Protein AF-A0A354B7T4-F1 (afdb_monomer)

Mean predicted aligned error: 13.42 Å

Radius of gyration: 23.08 Å; Cα contacts (8 Å, |Δi|>4): 65; chains: 1; bounding box: 37×55×74 Å

Secondary structure (DSSP, 8-state):
------HHHHHHHHTT--HHHHHHHHHHHHHHHHHHHHHHHHHHH-TTS-TTHHHHHHHHHHHHHHTT-TTHHHH--S---PPPS----PPP---------------

Sequence (107 aa):
DMAVTNPFTHHPHSAGESYFQHMRVAIGFARQTIGAGLCALVHAIFPMFHQTTASERIQCLAACIERGDRDAITIVKAARLAPTDDTAAAPAAGELDQRDSTVLTAS

pLDDT: mean 74.04, std 20.97, range [34.56, 97.44]

Solvent-accessible surface area (backbone atoms only — not comparable to full-atom values): 6764 Å² total; per-residue (Å²): 133,84,77,83,75,55,63,71,56,51,54,26,46,76,72,77,34,53,49,68,58,43,49,49,38,53,52,23,48,50,55,48,53,52,51,21,53,50,33,44,52,49,19,74,78,40,71,88,42,52,81,55,55,23,59,54,43,50,52,54,50,50,53,26,58,76,72,65,40,56,71,54,45,59,66,67,60,91,60,79,74,70,79,68,95,73,77,78,73,79,80,77,95,73,80,91,75,92,78,84,93,83,86,91,88,86,132

Structure (mmCIF, N/CA/C/O backbone):
data_AF-A0A354B7T4-F1
#
_entry.id   AF-A0A354B7T4-F1
#
loop_
_atom_site.group_PDB
_atom_site.id
_atom_site.type_symbol
_atom_site.label_atom_id
_atom_site.label_alt_id
_atom_site.label_comp_id
_atom_site.label_asym_id
_atom_site.label_entity_id
_atom_site.label_seq_id
_atom_site.pdbx_PDB_ins_code
_atom_site.Cartn_x
_atom_site.Cartn_y
_atom_site.Cartn_z
_atom_site.occupancy
_atom_site.B_iso_or_equiv
_atom_site.auth_seq_id
_atom_site.auth_comp_id
_atom_site.auth_asym_id
_atom_site.auth_atom_id
_atom_site.pdbx_PDB_model_num
ATOM 1 N N . ASP A 1 1 ? 18.164 13.517 -32.269 1.00 44.31 1 ASP A N 1
ATOM 2 C CA . ASP A 1 1 ? 17.086 12.583 -31.900 1.00 44.31 1 ASP A CA 1
ATOM 3 C C . ASP A 1 1 ? 16.843 12.561 -30.402 1.00 44.31 1 ASP A C 1
ATOM 5 O O . ASP A 1 1 ? 17.663 12.035 -29.662 1.00 44.31 1 ASP A O 1
ATOM 9 N N . MET A 1 2 ? 15.737 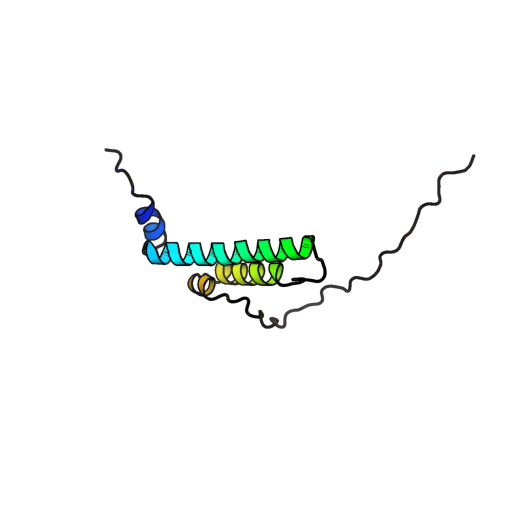13.151 -29.937 1.00 54.84 2 MET A N 1
ATOM 10 C CA . MET A 1 2 ? 15.204 12.836 -28.608 1.00 54.84 2 MET A CA 1
ATOM 11 C C . MET A 1 2 ? 14.481 11.497 -28.737 1.00 54.84 2 MET A C 1
ATOM 13 O O . MET A 1 2 ? 13.370 11.438 -29.260 1.00 54.84 2 MET A O 1
ATOM 17 N N . ALA A 1 3 ? 15.131 10.413 -28.320 1.00 68.44 3 ALA A N 1
ATOM 18 C CA . ALA A 1 3 ? 14.471 9.122 -28.220 1.00 68.44 3 ALA A CA 1
ATOM 19 C C . ALA A 1 3 ? 13.277 9.259 -27.261 1.00 68.44 3 ALA A C 1
ATOM 21 O O . ALA A 1 3 ? 13.446 9.598 -26.090 1.00 68.44 3 ALA A O 1
ATOM 22 N N . VAL A 1 4 ? 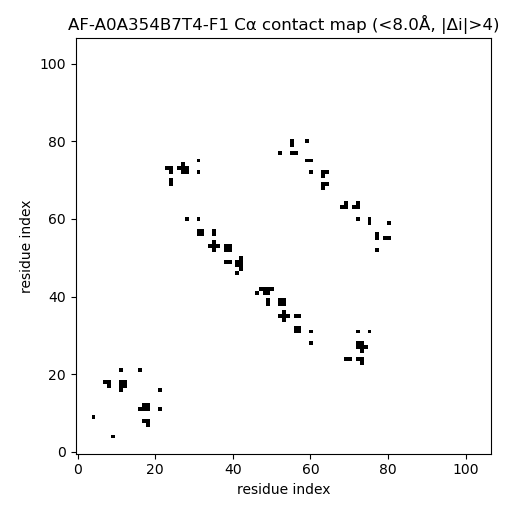12.062 9.042 -27.767 1.00 72.12 4 VAL A N 1
ATOM 23 C CA . VAL A 1 4 ? 10.850 9.030 -26.943 1.00 72.12 4 VAL A CA 1
ATOM 24 C C . VAL A 1 4 ? 10.890 7.770 -26.086 1.00 72.12 4 VAL A C 1
ATOM 26 O O . VAL A 1 4 ? 10.595 6.667 -26.543 1.00 72.12 4 VAL A O 1
ATOM 29 N N . THR A 1 5 ? 11.297 7.933 -24.835 1.00 80.25 5 THR A N 1
ATOM 30 C CA . THR A 1 5 ? 11.327 6.855 -23.853 1.00 80.25 5 THR A CA 1
ATOM 31 C C . THR A 1 5 ? 9.899 6.485 -23.460 1.00 80.25 5 THR A C 1
ATOM 33 O O . THR A 1 5 ? 9.193 7.293 -22.862 1.00 80.25 5 THR A O 1
ATOM 36 N N . ASN A 1 6 ? 9.459 5.264 -23.781 1.00 82.81 6 ASN A N 1
ATOM 37 C CA . ASN A 1 6 ? 8.141 4.769 -23.384 1.00 82.81 6 ASN A CA 1
ATOM 38 C C . ASN A 1 6 ? 8.068 4.643 -21.845 1.00 82.81 6 ASN A C 1
ATOM 40 O O . ASN A 1 6 ? 8.733 3.768 -21.281 1.00 82.81 6 ASN A O 1
ATOM 44 N N . PRO A 1 7 ? 7.256 5.459 -21.148 1.00 82.44 7 PRO A N 1
ATOM 45 C CA . PRO A 1 7 ? 7.206 5.460 -19.688 1.00 82.44 7 PRO A CA 1
ATOM 46 C C . PRO A 1 7 ? 6.668 4.142 -19.114 1.00 82.44 7 PRO A C 1
ATOM 48 O O . PRO A 1 7 ? 7.097 3.729 -18.038 1.00 82.44 7 PRO A O 1
ATOM 51 N N . PHE A 1 8 ? 5.795 3.441 -19.847 1.00 82.12 8 PHE A N 1
ATOM 52 C CA . PHE A 1 8 ? 5.192 2.177 -19.415 1.00 82.12 8 PHE A CA 1
ATOM 53 C C . PHE A 1 8 ? 6.184 1.019 -19.376 1.00 82.12 8 PHE A C 1
ATOM 55 O O . PHE A 1 8 ? 5.948 0.044 -18.679 1.00 82.12 8 PHE A O 1
ATOM 62 N N . THR A 1 9 ? 7.291 1.100 -20.107 1.00 81.69 9 THR A N 1
ATOM 63 C CA . THR A 1 9 ? 8.328 0.062 -20.087 1.00 81.69 9 THR A CA 1
ATOM 64 C C . THR A 1 9 ? 9.589 0.549 -19.397 1.00 81.69 9 THR A C 1
ATOM 66 O O . THR A 1 9 ? 10.219 -0.215 -18.680 1.00 81.69 9 THR A O 1
ATOM 69 N N . HIS A 1 10 ? 9.939 1.825 -19.551 1.00 83.12 10 HIS A N 1
ATOM 70 C CA . HIS A 1 10 ? 11.146 2.385 -18.958 1.00 83.12 10 HIS A CA 1
ATOM 71 C C . HIS A 1 10 ? 11.081 2.440 -17.430 1.00 83.12 10 HIS A C 1
ATOM 73 O O . HIS A 1 10 ? 12.031 2.032 -16.768 1.00 83.12 10 HIS A O 1
ATOM 79 N N . HIS A 1 11 ? 9.960 2.897 -16.860 1.00 83.06 11 HIS A N 1
ATOM 80 C CA . HIS A 1 11 ? 9.800 2.960 -15.408 1.00 83.06 11 HIS A CA 1
ATOM 81 C C . HIS A 1 11 ? 9.884 1.578 -14.731 1.00 83.06 11 HIS A C 1
ATOM 83 O O . HIS A 1 11 ? 10.764 1.409 -13.885 1.00 83.06 11 HIS A O 1
ATOM 89 N N . PRO A 1 12 ? 9.078 0.562 -15.107 1.00 83.75 12 PRO A N 1
ATOM 90 C CA . PRO A 1 12 ? 9.174 -0.749 -14.465 1.00 83.75 12 PRO A CA 1
ATOM 91 C C . PRO A 1 12 ? 10.532 -1.417 -14.711 1.00 83.75 12 PRO A C 1
ATOM 93 O O . PRO A 1 12 ? 11.100 -1.994 -13.788 1.00 83.75 12 PRO A O 1
ATOM 96 N N . HIS A 1 13 ? 11.122 -1.257 -15.901 1.00 84.56 13 HIS A N 1
ATOM 97 C CA . HIS A 1 13 ? 12.436 -1.829 -16.197 1.00 84.56 13 HIS A CA 1
ATOM 98 C C . HIS A 1 13 ? 13.559 -1.188 -15.367 1.00 84.56 13 HIS A C 1
ATOM 100 O O . HIS A 1 13 ? 14.468 -1.888 -14.931 1.00 84.56 13 HIS A O 1
ATOM 106 N N . SER A 1 14 ? 13.475 0.116 -15.067 1.00 85.25 14 SER A N 1
ATOM 107 C CA . SER A 1 14 ? 14.413 0.784 -14.147 1.00 85.25 14 SER A CA 1
ATOM 108 C C . SER A 1 14 ? 14.336 0.249 -12.710 1.00 85.25 14 SER A C 1
ATOM 110 O O . SER A 1 14 ? 15.315 0.327 -11.974 1.00 85.25 14 SER A O 1
ATOM 112 N N . ALA A 1 15 ? 13.200 -0.347 -12.333 1.00 81.06 15 ALA A N 1
ATOM 113 C CA . ALA A 1 15 ? 12.994 -1.029 -11.058 1.00 81.06 15 ALA A CA 1
ATOM 114 C C . ALA A 1 15 ? 13.274 -2.547 -11.124 1.00 81.06 15 ALA A C 1
ATOM 116 O O . ALA A 1 15 ? 13.045 -3.251 -10.139 1.00 81.06 15 ALA A O 1
ATOM 117 N N . GLY A 1 16 ? 13.755 -3.057 -12.267 1.00 85.56 16 GLY A N 1
ATOM 118 C CA . GLY A 1 16 ? 14.020 -4.481 -12.490 1.00 85.56 16 GLY A CA 1
ATOM 119 C C . GLY A 1 16 ? 12.766 -5.338 -12.701 1.00 85.56 16 GLY A C 1
ATOM 120 O O . GLY A 1 16 ? 12.820 -6.549 -12.510 1.00 85.56 16 GLY A O 1
ATOM 121 N N . GLU A 1 17 ? 11.633 -4.735 -13.070 1.00 85.56 17 GLU A N 1
ATOM 122 C CA . GLU A 1 17 ? 10.329 -5.400 -13.147 1.00 85.56 17 GLU A CA 1
ATOM 123 C C . GLU A 1 17 ? 9.760 -5.419 -14.569 1.00 85.56 17 GLU A C 1
ATOM 125 O O . GLU A 1 17 ? 9.966 -4.510 -15.378 1.00 85.56 17 GLU A O 1
ATOM 130 N N . SER A 1 18 ? 8.957 -6.445 -14.865 1.00 89.69 18 SER A N 1
ATOM 131 C CA . SER A 1 18 ? 8.062 -6.392 -16.024 1.00 89.69 18 SER A CA 1
ATOM 132 C C . SER A 1 18 ? 6.902 -5.427 -15.757 1.00 89.69 18 SER A C 1
ATOM 134 O O . SER A 1 18 ? 6.484 -5.239 -14.613 1.00 89.69 18 SER A O 1
ATOM 136 N N . TYR A 1 19 ? 6.323 -4.853 -16.815 1.00 89.12 19 TYR A N 1
ATOM 137 C CA . TYR A 1 19 ? 5.171 -3.950 -16.696 1.00 89.12 19 TYR A CA 1
ATOM 138 C C . TYR A 1 19 ? 4.035 -4.543 -15.846 1.00 89.12 19 TYR A C 1
ATOM 140 O O . TYR A 1 19 ? 3.519 -3.886 -14.945 1.00 89.12 19 TYR A O 1
ATOM 148 N N . PHE A 1 20 ? 3.686 -5.811 -16.082 1.00 89.62 20 PHE A N 1
ATOM 149 C CA . PHE A 1 20 ? 2.615 -6.485 -15.347 1.00 89.62 20 PHE A CA 1
ATOM 150 C C . PHE A 1 20 ? 2.964 -6.746 -13.878 1.00 89.62 20 PHE A C 1
ATOM 152 O O . PHE A 1 20 ? 2.082 -6.658 -13.024 1.00 89.62 20 PHE A O 1
ATOM 159 N N . GLN A 1 21 ? 4.232 -7.030 -13.566 1.00 86.88 21 GLN A N 1
ATOM 160 C CA . GLN A 1 21 ? 4.687 -7.188 -12.185 1.00 86.88 21 GLN A CA 1
ATOM 161 C C . GLN A 1 21 ? 4.545 -5.872 -11.417 1.00 86.88 21 GLN A C 1
ATOM 163 O O . GLN A 1 21 ? 3.910 -5.851 -10.362 1.00 86.88 21 GLN A O 1
ATOM 168 N N . HIS A 1 22 ? 5.041 -4.780 -11.995 1.00 89.94 22 HIS A N 1
ATOM 169 C CA . HIS A 1 22 ? 4.953 -3.447 -11.408 1.00 89.94 22 HIS A CA 1
ATOM 170 C C . HIS A 1 22 ? 3.498 -2.995 -11.229 1.00 89.94 22 HIS A C 1
ATOM 172 O O . HIS A 1 22 ? 3.087 -2.557 -10.154 1.00 89.94 22 HIS A O 1
ATOM 178 N N . MET A 1 23 ? 2.676 -3.182 -12.267 1.00 90.75 23 MET A N 1
ATOM 179 C CA . MET A 1 23 ? 1.250 -2.860 -12.237 1.00 90.75 23 MET A CA 1
ATOM 180 C C . MET A 1 23 ? 0.516 -3.629 -11.130 1.00 90.75 23 MET A C 1
ATOM 182 O O . MET A 1 23 ? -0.304 -3.052 -10.420 1.00 90.75 23 MET A O 1
ATOM 186 N N . ARG A 1 24 ? 0.814 -4.920 -10.944 1.00 90.69 24 ARG A N 1
ATOM 187 C CA . ARG A 1 24 ? 0.197 -5.747 -9.897 1.00 90.69 24 ARG A CA 1
ATOM 188 C C . ARG A 1 24 ? 0.527 -5.230 -8.494 1.00 90.69 24 ARG A C 1
ATOM 190 O O . ARG A 1 24 ? -0.379 -5.136 -7.666 1.00 90.69 24 ARG A O 1
ATOM 197 N N . VAL A 1 25 ? 1.785 -4.865 -8.241 1.00 89.31 25 VAL A N 1
ATOM 198 C CA . VAL A 1 25 ? 2.212 -4.274 -6.960 1.00 89.31 25 VAL A CA 1
ATOM 199 C C . VAL A 1 25 ? 1.510 -2.934 -6.728 1.00 89.31 25 VAL A C 1
ATOM 201 O O . VAL A 1 25 ? 0.924 -2.728 -5.665 1.00 89.31 25 VAL A O 1
ATOM 204 N N . ALA A 1 26 ? 1.477 -2.060 -7.739 1.00 90.56 26 ALA A N 1
ATOM 205 C CA . ALA A 1 26 ? 0.811 -0.760 -7.656 1.00 90.56 26 ALA A CA 1
ATOM 206 C C . ALA A 1 26 ? -0.699 -0.886 -7.374 1.00 90.56 26 ALA A C 1
ATOM 208 O O . ALA A 1 26 ? -1.237 -0.185 -6.515 1.00 90.56 26 ALA A O 1
ATOM 209 N N . ILE A 1 27 ? -1.387 -1.821 -8.039 1.00 92.12 27 ILE A N 1
ATOM 210 C CA . ILE A 1 27 ? -2.807 -2.113 -7.786 1.00 92.12 27 ILE A CA 1
ATOM 211 C C . ILE A 1 27 ? -3.012 -2.656 -6.363 1.00 92.12 27 ILE A C 1
ATOM 213 O O . ILE A 1 27 ? -3.967 -2.260 -5.693 1.00 92.12 27 ILE A O 1
ATOM 217 N N . GLY A 1 28 ? -2.135 -3.546 -5.884 1.00 90.19 28 GLY A N 1
ATOM 218 C CA . GLY A 1 28 ? -2.175 -4.060 -4.510 1.00 90.19 28 GLY A CA 1
ATOM 219 C C . GLY A 1 28 ? -2.060 -2.941 -3.473 1.00 90.19 28 GLY A C 1
ATOM 220 O O . GLY A 1 28 ? -2.908 -2.829 -2.585 1.00 90.19 28 GLY A O 1
ATOM 221 N N . PHE A 1 29 ? -1.083 -2.050 -3.659 1.00 91.88 29 PHE A N 1
ATOM 222 C CA . PHE A 1 29 ? -0.883 -0.870 -2.819 1.00 91.88 29 PHE A CA 1
ATOM 223 C C . PHE A 1 29 ? -2.134 0.020 -2.791 1.00 91.88 29 PHE A C 1
ATOM 225 O O . PHE A 1 29 ? -2.645 0.341 -1.716 1.00 91.88 29 PHE A O 1
ATOM 232 N N . ALA A 1 30 ? -2.681 0.357 -3.965 1.00 93.69 30 ALA A N 1
ATOM 233 C CA . ALA A 1 30 ? -3.871 1.198 -4.083 1.00 93.69 30 ALA A CA 1
ATOM 234 C C . ALA A 1 30 ? -5.094 0.587 -3.378 1.00 93.69 30 ALA A C 1
ATOM 236 O O . ALA A 1 30 ? -5.828 1.277 -2.674 1.00 93.69 30 ALA A O 1
ATOM 237 N N . ARG A 1 31 ? -5.315 -0.727 -3.508 1.00 91.69 31 ARG A N 1
ATOM 238 C CA . ARG A 1 31 ? -6.422 -1.421 -2.826 1.00 91.69 31 ARG A CA 1
ATOM 239 C C . ARG A 1 31 ? -6.295 -1.365 -1.304 1.00 91.69 31 ARG A C 1
ATOM 241 O O . ARG A 1 31 ? -7.305 -1.256 -0.599 1.00 91.69 31 ARG A O 1
ATOM 248 N N . GLN A 1 32 ? -5.074 -1.465 -0.786 1.00 90.12 32 GLN A N 1
ATOM 249 C CA 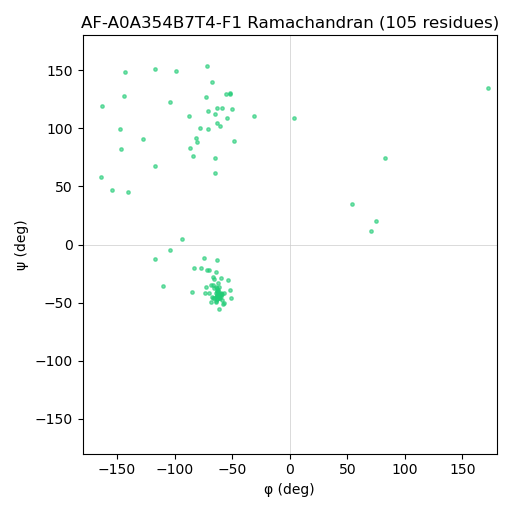. GLN A 1 32 ? -4.834 -1.414 0.649 1.00 90.12 32 GLN A CA 1
ATOM 250 C C . GLN A 1 32 ? -5.122 -0.016 1.204 1.00 90.12 32 GLN A C 1
ATOM 252 O O . GLN A 1 32 ? -5.915 0.108 2.141 1.00 90.12 32 GLN A O 1
ATOM 257 N N . THR A 1 33 ? -4.576 1.027 0.575 1.00 92.88 33 THR A N 1
ATOM 258 C CA . THR A 1 33 ? -4.761 2.422 1.002 1.00 92.88 33 THR A CA 1
ATOM 259 C C . THR A 1 33 ? -6.203 2.893 0.849 1.00 92.88 33 THR A C 1
ATOM 261 O O . THR A 1 33 ? -6.761 3.426 1.806 1.00 92.88 33 THR A O 1
ATOM 264 N N . ILE A 1 34 ? -6.853 2.616 -0.288 1.00 94.94 34 ILE A N 1
ATOM 265 C CA . ILE A 1 34 ? -8.260 2.983 -0.515 1.00 94.94 34 ILE A CA 1
ATOM 266 C C . ILE A 1 34 ? -9.146 2.361 0.557 1.00 9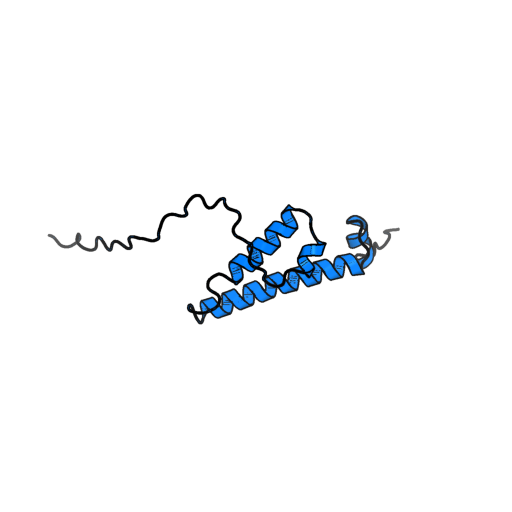4.94 34 ILE A C 1
ATOM 268 O O . ILE A 1 34 ? -9.909 3.069 1.207 1.00 94.94 34 ILE A O 1
ATOM 272 N N . GLY A 1 35 ? -9.034 1.053 0.800 1.00 91.50 35 GLY A N 1
ATOM 273 C CA . GLY A 1 35 ? -9.885 0.446 1.819 1.00 91.50 35 GLY A CA 1
ATOM 274 C C . GLY A 1 35 ? -9.568 0.950 3.238 1.00 91.50 35 GLY A C 1
ATOM 275 O O . GLY A 1 35 ? -10.453 0.946 4.081 1.00 91.50 35 GLY A O 1
ATOM 276 N N . ALA A 1 36 ? -8.327 1.370 3.532 1.00 92.12 36 ALA A N 1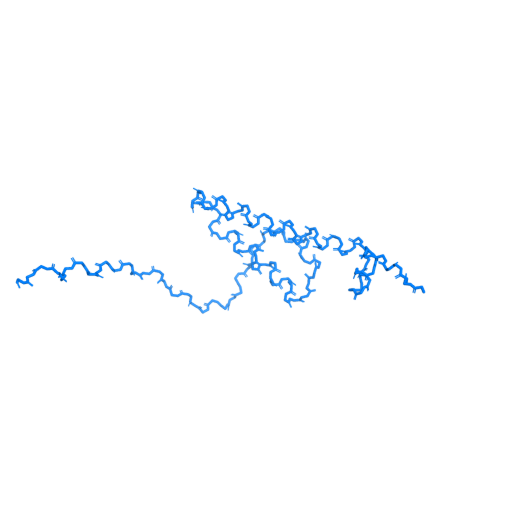
ATOM 277 C CA . ALA A 1 36 ? -7.973 1.908 4.846 1.00 92.12 36 ALA A CA 1
ATOM 278 C C . ALA A 1 36 ? -8.626 3.282 5.031 1.00 92.12 36 ALA A C 1
ATOM 280 O O . ALA A 1 36 ? -9.236 3.532 6.067 1.00 92.12 36 ALA A O 1
ATOM 281 N N . GLY A 1 37 ? -8.599 4.111 3.982 1.00 94.94 37 GLY A N 1
ATOM 282 C CA . GLY A 1 37 ? -9.341 5.366 3.919 1.00 94.94 37 GLY A CA 1
ATOM 283 C C . GLY A 1 37 ? -10.853 5.168 4.054 1.00 94.94 37 GLY A C 1
ATOM 284 O O . GLY A 1 37 ? -11.488 5.890 4.813 1.00 94.94 37 GLY A O 1
ATOM 285 N N . LEU A 1 38 ? -11.432 4.154 3.399 1.00 95.25 38 LEU A N 1
ATOM 286 C CA . LEU A 1 38 ? -12.858 3.828 3.546 1.00 95.25 38 LEU A CA 1
ATOM 287 C C . LEU A 1 38 ? -13.209 3.399 4.977 1.00 95.25 38 LEU A C 1
ATOM 289 O O . LEU A 1 38 ? -14.200 3.875 5.523 1.00 95.25 38 LEU A O 1
ATOM 293 N N . CYS A 1 39 ? -12.398 2.544 5.608 1.00 91.56 39 CYS A N 1
ATOM 294 C CA . CYS A 1 39 ? -12.586 2.168 7.012 1.00 91.56 39 CYS A CA 1
ATOM 295 C C . CYS A 1 39 ? -12.508 3.389 7.940 1.00 91.56 39 CYS A C 1
ATOM 297 O O . CYS A 1 39 ? -13.364 3.542 8.809 1.00 91.56 39 CYS A O 1
ATOM 299 N N . ALA A 1 40 ? -11.527 4.272 7.731 1.00 94.06 40 ALA A N 1
ATOM 300 C CA . ALA A 1 40 ? -11.384 5.507 8.499 1.00 94.06 40 ALA A CA 1
ATOM 301 C C . ALA A 1 40 ? -12.578 6.454 8.295 1.00 94.06 40 ALA A C 1
ATOM 303 O O . ALA A 1 40 ? -13.072 7.032 9.258 1.00 94.06 40 ALA A O 1
ATOM 304 N N . LEU A 1 41 ? -13.091 6.567 7.066 1.00 96.75 41 LEU A N 1
ATOM 305 C CA . LEU A 1 41 ? -14.274 7.370 6.756 1.00 96.75 41 LEU A CA 1
ATOM 306 C C . LEU A 1 41 ? -15.525 6.825 7.456 1.00 96.75 41 LEU A C 1
ATOM 308 O O . LEU A 1 41 ? -16.277 7.589 8.055 1.00 96.75 41 LEU A O 1
ATOM 312 N N . VAL A 1 42 ? -15.735 5.505 7.419 1.00 95.44 42 VAL A N 1
ATOM 313 C CA . VAL A 1 42 ? -16.841 4.862 8.145 1.00 95.44 42 VAL A CA 1
ATOM 314 C C . VAL A 1 42 ? -16.709 5.102 9.647 1.00 95.44 42 VAL A C 1
ATOM 316 O O . VAL A 1 42 ? -17.706 5.431 10.277 1.00 95.44 42 VAL A O 1
ATOM 319 N N . HIS A 1 43 ? -15.504 4.988 10.210 1.00 91.25 43 HIS A N 1
ATOM 320 C CA . HIS A 1 43 ? -15.248 5.274 11.624 1.00 91.25 43 HIS A CA 1
ATOM 321 C C . HIS A 1 43 ? -15.528 6.742 11.985 1.00 91.25 43 HIS A C 1
ATOM 323 O O . HIS A 1 43 ? -16.122 7.016 13.023 1.00 91.25 43 HIS A O 1
ATOM 329 N N . ALA A 1 44 ? -15.172 7.688 11.111 1.00 93.75 44 ALA A N 1
ATOM 330 C CA . ALA A 1 44 ? -15.422 9.112 11.329 1.00 93.75 44 ALA A CA 1
ATOM 331 C C . ALA A 1 44 ? -16.921 9.449 11.419 1.00 93.75 44 ALA A C 1
ATOM 333 O O . ALA A 1 44 ? -17.303 10.351 12.160 1.00 93.75 44 ALA A O 1
ATOM 334 N N . ILE A 1 45 ? -17.771 8.722 10.684 1.00 97.44 45 ILE A N 1
ATOM 335 C CA . ILE A 1 45 ? -19.234 8.881 10.741 1.00 97.44 45 ILE A CA 1
ATOM 336 C C . ILE A 1 45 ? -19.825 8.054 11.891 1.00 97.44 45 ILE A C 1
ATOM 338 O O . ILE A 1 45 ? -20.725 8.505 12.597 1.00 97.44 45 ILE A O 1
ATOM 342 N N . PHE A 1 46 ? -19.320 6.835 12.081 1.00 94.94 46 PHE A N 1
ATOM 343 C CA . PHE A 1 46 ? -19.796 5.880 13.070 1.00 94.94 46 PHE A CA 1
ATOM 344 C C . PHE A 1 46 ? -18.627 5.378 13.935 1.00 94.94 46 PHE A C 1
ATOM 346 O O . PHE A 1 46 ? -18.032 4.340 13.621 1.00 94.94 46 PHE A O 1
ATOM 353 N N . PRO A 1 47 ? -18.332 6.040 15.070 1.00 86.06 47 PRO A N 1
ATOM 354 C CA . PRO A 1 47 ? -17.125 5.780 15.867 1.00 86.06 47 PRO A CA 1
ATOM 355 C C . PRO A 1 47 ? -17.053 4.365 16.461 1.00 86.06 47 PRO A C 1
ATOM 357 O O . PRO A 1 47 ? -15.999 3.913 16.897 1.00 86.06 47 PRO A O 1
ATOM 360 N N . MET A 1 48 ? -18.158 3.618 16.455 1.00 92.88 48 MET A N 1
ATOM 361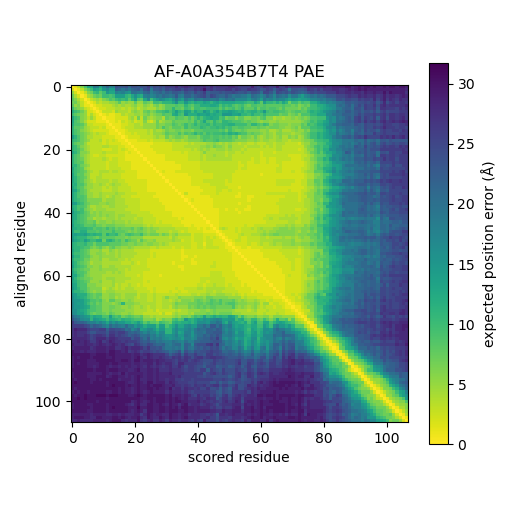 C CA . MET A 1 48 ? -18.189 2.233 16.925 1.00 92.88 48 MET A CA 1
ATOM 362 C C . MET A 1 48 ? -17.584 1.230 15.925 1.00 92.88 48 MET A C 1
ATOM 364 O O . MET A 1 48 ? -17.187 0.142 16.338 1.00 92.88 48 MET A O 1
ATOM 368 N N . PHE A 1 49 ? -17.481 1.566 14.632 1.00 87.00 49 PHE A N 1
ATOM 369 C CA . PHE A 1 49 ? -16.975 0.660 13.592 1.00 87.00 49 PHE A CA 1
ATOM 370 C C . PHE A 1 49 ? -15.504 0.927 13.254 1.00 87.00 49 PHE A C 1
ATOM 372 O O . PHE A 1 49 ? -15.059 2.065 13.303 1.00 87.00 49 PHE A O 1
ATOM 379 N N . HIS A 1 50 ? -14.756 -0.110 12.855 1.00 86.38 50 HIS A N 1
ATOM 380 C CA . HIS A 1 50 ? -13.381 -0.007 12.328 1.00 86.38 50 HIS A CA 1
ATOM 381 C C . HIS A 1 50 ? -12.360 0.736 13.217 1.00 86.38 50 HIS A C 1
ATOM 383 O O . HIS A 1 50 ? -11.445 1.367 12.691 1.00 86.38 50 HIS A O 1
ATOM 389 N N . GLN A 1 51 ? -12.476 0.618 14.545 1.00 88.00 51 GLN A N 1
ATOM 390 C CA . GLN A 1 51 ? -11.654 1.354 15.523 1.00 88.00 51 GLN A CA 1
ATOM 391 C C . GLN A 1 51 ? -10.137 1.246 15.278 1.00 88.00 51 GLN A C 1
ATOM 393 O O . GLN A 1 51 ? -9.421 2.231 15.410 1.00 88.00 51 GLN A O 1
ATOM 398 N N . THR A 1 52 ? -9.643 0.069 14.880 1.00 88.56 52 THR A N 1
ATOM 399 C CA . THR A 1 52 ? -8.209 -0.164 14.619 1.00 88.56 52 THR A CA 1
ATOM 400 C C . THR A 1 52 ? -7.905 -0.539 13.170 1.00 88.56 52 THR A C 1
ATOM 402 O O . THR A 1 52 ? -6.754 -0.490 12.740 1.00 88.56 52 THR A O 1
ATOM 405 N N . THR A 1 53 ? -8.926 -0.873 12.376 1.00 88.50 53 THR A N 1
ATOM 406 C CA . THR A 1 53 ? -8.751 -1.512 11.064 1.00 88.50 53 THR A CA 1
ATOM 407 C C . THR A 1 53 ? -8.002 -0.631 10.069 1.00 88.50 53 THR A C 1
ATOM 409 O O . THR A 1 53 ? -7.180 -1.132 9.306 1.00 88.50 53 THR A O 1
ATOM 412 N N . ALA A 1 54 ? -8.266 0.678 10.050 1.00 88.62 54 ALA A N 1
ATOM 413 C CA . ALA A 1 54 ? -7.554 1.587 9.154 1.00 88.62 54 ALA A CA 1
ATOM 414 C C . ALA A 1 54 ? -6.054 1.636 9.493 1.00 88.62 54 ALA A C 1
ATOM 416 O O . ALA A 1 54 ? -5.215 1.445 8.611 1.00 88.62 54 ALA A O 1
ATOM 417 N N . SER A 1 55 ? -5.728 1.808 10.776 1.00 89.50 55 SER A N 1
ATOM 418 C CA . SER A 1 55 ? -4.353 1.881 11.274 1.00 89.50 55 SER A CA 1
ATOM 419 C C . SER A 1 55 ? -3.587 0.578 11.051 1.00 89.50 55 SER A C 1
ATOM 421 O O . SER A 1 55 ? -2.492 0.611 10.497 1.00 89.50 55 SER A O 1
ATOM 423 N N . GLU A 1 56 ? -4.178 -0.574 11.380 1.00 88.56 56 GLU A N 1
ATOM 424 C CA . GLU A 1 56 ? -3.576 -1.896 11.145 1.00 88.56 56 GLU A CA 1
ATOM 425 C C . GLU A 1 56 ? -3.236 -2.112 9.665 1.00 88.56 56 GLU A C 1
ATOM 427 O O . GLU A 1 56 ? -2.163 -2.611 9.320 1.00 88.56 56 GLU A O 1
ATOM 432 N N . ARG A 1 57 ? -4.133 -1.693 8.762 1.00 89.44 57 ARG A N 1
ATOM 433 C CA . ARG A 1 57 ? -3.928 -1.837 7.318 1.00 89.44 57 ARG A CA 1
ATOM 434 C C . ARG A 1 57 ? -2.768 -0.995 6.802 1.00 89.44 57 ARG A C 1
ATOM 436 O O . ARG A 1 57 ? -2.052 -1.478 5.923 1.00 89.44 57 ARG A O 1
ATOM 443 N N . ILE A 1 58 ? -2.580 0.214 7.333 1.00 91.31 58 ILE A N 1
ATOM 444 C CA . ILE A 1 58 ? -1.454 1.090 6.984 1.00 91.31 58 ILE A CA 1
ATOM 445 C C . ILE A 1 58 ? -0.150 0.589 7.607 1.00 91.31 58 ILE A C 1
ATOM 447 O O . ILE A 1 58 ? 0.857 0.546 6.910 1.00 91.31 58 ILE A O 1
ATOM 451 N N . GLN A 1 59 ? -0.163 0.145 8.866 1.00 91.38 59 GLN A N 1
ATOM 452 C CA . GLN A 1 59 ? 1.023 -0.409 9.530 1.00 91.38 59 GLN A CA 1
ATOM 453 C C . GLN A 1 59 ? 1.534 -1.665 8.820 1.00 91.38 59 GLN A C 1
ATOM 455 O O . GLN A 1 59 ? 2.728 -1.791 8.570 1.00 91.38 59 GLN A O 1
ATOM 460 N N . CYS A 1 60 ? 0.632 -2.568 8.426 1.00 87.00 60 CYS A N 1
ATOM 461 C CA . CYS A 1 60 ? 1.008 -3.749 7.655 1.00 87.00 60 CYS A CA 1
ATOM 462 C C . CYS A 1 60 ? 1.618 -3.363 6.298 1.00 87.00 60 CYS A C 1
ATOM 464 O O . CYS A 1 60 ? 2.663 -3.887 5.919 1.00 87.00 60 CYS A O 1
ATOM 466 N N . LEU A 1 61 ? 1.009 -2.396 5.601 1.00 90.62 61 LEU A N 1
ATOM 467 C CA . LEU A 1 61 ? 1.527 -1.892 4.331 1.00 90.62 61 LEU A CA 1
ATOM 468 C C . LEU A 1 61 ? 2.920 -1.261 4.486 1.00 90.62 61 LEU A C 1
ATOM 470 O O . LEU A 1 61 ? 3.807 -1.556 3.689 1.00 90.62 61 LEU A O 1
ATOM 474 N N . ALA A 1 62 ? 3.120 -0.437 5.517 1.00 91.31 62 ALA A N 1
ATOM 475 C CA . ALA A 1 62 ? 4.407 0.178 5.832 1.00 91.31 62 ALA A CA 1
ATOM 476 C C . ALA A 1 62 ? 5.476 -0.885 6.124 1.00 91.31 62 ALA A C 1
ATOM 478 O O . ALA A 1 62 ? 6.543 -0.858 5.517 1.00 91.31 62 ALA A O 1
ATOM 479 N N . ALA A 1 63 ? 5.150 -1.888 6.943 1.00 89.56 63 ALA A N 1
ATOM 480 C CA . ALA A 1 63 ? 6.064 -2.980 7.261 1.00 89.56 63 ALA A CA 1
ATOM 481 C C . ALA A 1 63 ? 6.472 -3.799 6.021 1.00 89.56 63 ALA A C 1
ATOM 483 O O . ALA A 1 63 ? 7.620 -4.230 5.925 1.00 89.56 63 ALA A O 1
ATOM 484 N N . CYS A 1 64 ? 5.565 -4.022 5.061 1.00 88.00 64 CYS A N 1
ATOM 485 C CA . CYS A 1 64 ? 5.914 -4.667 3.788 1.00 88.00 64 CYS A CA 1
ATOM 486 C C . CYS A 1 64 ? 6.914 -3.825 2.980 1.00 88.00 64 CYS A C 1
ATOM 488 O O . CYS A 1 64 ? 7.869 -4.367 2.425 1.00 88.00 64 CYS A O 1
ATOM 490 N N . ILE A 1 65 ? 6.713 -2.504 2.934 1.00 89.81 65 ILE A N 1
ATOM 491 C CA . ILE A 1 65 ? 7.582 -1.570 2.202 1.00 89.81 65 ILE A CA 1
ATOM 492 C C . ILE A 1 65 ? 8.975 -1.516 2.833 1.00 89.81 65 ILE A C 1
ATOM 494 O O . ILE A 1 65 ? 9.965 -1.634 2.117 1.00 89.81 65 ILE A O 1
ATOM 498 N N . GLU A 1 66 ? 9.057 -1.400 4.159 1.00 90.56 66 GLU A N 1
ATOM 499 C CA . GLU A 1 66 ? 10.322 -1.354 4.905 1.00 90.56 66 GLU A CA 1
ATOM 500 C C . GLU A 1 66 ? 11.141 -2.639 4.749 1.00 90.56 66 GLU A C 1
ATOM 502 O O . GLU A 1 66 ? 12.359 -2.585 4.593 1.00 90.56 66 GLU A O 1
ATOM 507 N N . ARG A 1 67 ? 10.480 -3.804 4.734 1.00 88.62 67 ARG A N 1
ATOM 508 C CA . ARG A 1 67 ? 11.144 -5.097 4.492 1.00 88.62 67 ARG A CA 1
ATOM 509 C C . ARG A 1 67 ? 11.542 -5.309 3.029 1.00 88.62 67 ARG A C 1
ATOM 511 O O . ARG A 1 67 ? 12.248 -6.269 2.735 1.00 88.62 67 ARG A O 1
ATOM 518 N N . GLY A 1 68 ? 11.066 -4.468 2.110 1.00 86.75 68 GLY A N 1
ATOM 519 C CA . GLY A 1 68 ? 11.230 -4.664 0.669 1.00 86.75 68 GL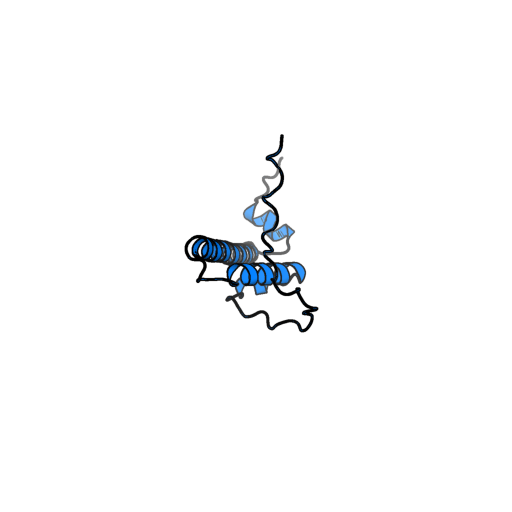Y A CA 1
ATOM 520 C C . GLY A 1 68 ? 10.406 -5.828 0.102 1.00 86.75 68 GLY A C 1
ATOM 521 O O . GLY A 1 68 ? 10.596 -6.197 -1.059 1.00 86.75 68 GLY A O 1
ATOM 522 N N . ASP A 1 69 ? 9.472 -6.387 0.879 1.00 85.19 69 ASP A N 1
ATOM 523 C CA . ASP A 1 69 ? 8.597 -7.486 0.463 1.00 85.19 69 ASP A CA 1
ATOM 524 C C . ASP A 1 69 ? 7.386 -6.934 -0.301 1.00 85.19 69 ASP A C 1
ATOM 526 O O . ASP A 1 69 ? 6.267 -6.783 0.20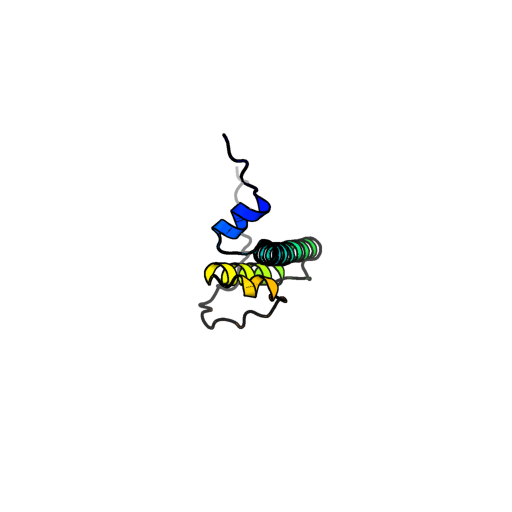2 1.00 85.19 69 ASP A O 1
ATOM 530 N N . ARG A 1 70 ? 7.653 -6.561 -1.553 1.00 81.06 70 ARG A N 1
ATOM 531 C CA . ARG A 1 70 ? 6.666 -5.947 -2.447 1.00 81.06 70 ARG A CA 1
ATOM 532 C C . ARG A 1 70 ? 5.607 -6.935 -2.934 1.00 81.06 70 ARG A C 1
ATOM 534 O O . ARG A 1 70 ? 4.510 -6.508 -3.289 1.00 81.06 70 ARG A O 1
ATOM 541 N N . ASP A 1 71 ? 5.890 -8.236 -2.915 1.00 81.31 71 ASP A N 1
ATOM 542 C CA . ASP A 1 71 ? 4.903 -9.263 -3.252 1.00 81.31 71 ASP A CA 1
ATOM 543 C C . ASP A 1 71 ? 3.863 -9.419 -2.132 1.00 81.31 71 ASP A C 1
ATOM 545 O O . ASP A 1 71 ? 2.665 -9.543 -2.423 1.00 81.31 71 ASP A O 1
ATOM 549 N N . ALA A 1 72 ? 4.273 -9.296 -0.862 1.00 82.94 72 ALA A N 1
ATOM 550 C CA . ALA A 1 72 ? 3.359 -9.330 0.279 1.00 82.94 72 ALA A CA 1
ATOM 551 C C . ALA A 1 72 ? 2.291 -8.226 0.236 1.00 82.94 72 ALA A C 1
ATOM 553 O O . ALA A 1 72 ? 1.163 -8.477 0.662 1.00 82.94 72 ALA A O 1
ATOM 554 N N . ILE A 1 73 ? 2.575 -7.065 -0.376 1.00 82.38 73 ILE A N 1
ATOM 555 C CA . ILE A 1 73 ? 1.613 -5.957 -0.576 1.00 82.38 73 ILE A CA 1
ATOM 556 C C . ILE A 1 73 ? 0.326 -6.440 -1.270 1.00 82.38 73 ILE A C 1
ATOM 558 O O . ILE A 1 73 ? -0.760 -5.917 -1.020 1.00 82.38 73 ILE A O 1
ATOM 562 N N . THR A 1 74 ? 0.421 -7.464 -2.123 1.00 74.56 74 THR A N 1
ATOM 563 C CA . THR A 1 74 ? -0.723 -8.008 -2.871 1.00 74.56 74 THR A CA 1
ATOM 564 C C . THR A 1 74 ? -1.555 -9.018 -2.076 1.00 74.56 74 THR A C 1
ATOM 566 O O . THR A 1 74 ? -2.722 -9.241 -2.405 1.00 74.56 74 THR A O 1
ATOM 569 N N . ILE A 1 75 ? -0.975 -9.607 -1.024 1.00 62.84 75 ILE A N 1
ATOM 570 C CA . ILE A 1 75 ? -1.556 -10.704 -0.235 1.00 62.84 75 ILE A CA 1
ATOM 571 C C . ILE A 1 75 ? -2.085 -10.220 1.116 1.00 62.84 75 ILE A C 1
ATOM 573 O O . ILE A 1 75 ? -2.754 -10.991 1.802 1.00 62.84 75 ILE A O 1
ATOM 577 N N . VAL A 1 76 ? -1.891 -8.942 1.477 1.00 60.81 76 VAL A N 1
ATOM 578 C CA . VAL A 1 76 ? -2.470 -8.347 2.693 1.00 60.81 76 VAL A CA 1
ATOM 579 C C . VAL A 1 76 ? -4.007 -8.299 2.611 1.00 60.81 76 VAL A C 1
ATOM 581 O O . VAL A 1 76 ? -4.645 -7.257 2.478 1.00 60.81 76 VAL A O 1
ATOM 584 N N . LYS A 1 77 ? -4.660 -9.452 2.764 1.00 51.31 77 LYS A N 1
ATOM 585 C CA . LYS A 1 77 ? -5.906 -9.550 3.516 1.00 51.31 77 LYS A CA 1
ATOM 586 C C . LYS A 1 77 ? -5.543 -8.978 4.875 1.00 51.31 77 LYS A C 1
ATOM 588 O O . LYS A 1 77 ? -4.500 -9.373 5.374 1.00 51.31 77 LYS A O 1
ATOM 593 N N . ALA A 1 78 ? -6.316 -8.028 5.404 1.00 50.56 78 ALA A N 1
ATOM 594 C CA . ALA A 1 78 ? -6.107 -7.459 6.736 1.00 50.56 78 ALA A CA 1
ATOM 595 C C . ALA A 1 78 ? -5.926 -8.607 7.744 1.00 50.56 78 ALA A C 1
ATOM 597 O O . ALA A 1 78 ? -6.885 -9.190 8.241 1.00 50.56 78 ALA A O 1
ATOM 598 N N . ALA A 1 79 ? -4.686 -9.031 7.906 1.00 40.81 79 ALA A N 1
ATOM 599 C CA . ALA A 1 79 ? -4.274 -10.166 8.683 1.00 40.81 79 ALA A CA 1
ATOM 600 C C . ALA A 1 79 ? -3.721 -9.499 9.914 1.00 40.81 79 ALA A C 1
ATOM 602 O O . ALA A 1 79 ? -2.860 -8.626 9.788 1.00 40.81 79 ALA A O 1
ATOM 603 N N . ARG A 1 80 ? -4.283 -9.868 11.069 1.00 48.97 80 ARG A N 1
ATOM 604 C CA . ARG A 1 80 ? -3.701 -9.594 12.378 1.00 48.97 80 ARG A CA 1
ATOM 605 C C . ARG A 1 80 ? -2.185 -9.588 12.219 1.00 48.97 80 ARG A C 1
ATOM 607 O O . ARG A 1 80 ? -1.606 -10.651 11.991 1.00 48.97 80 ARG A O 1
ATOM 614 N N . LEU A 1 81 ? -1.560 -8.417 12.339 1.00 44.03 81 LEU A N 1
ATOM 615 C CA . LEU A 1 81 ? -0.212 -8.410 12.869 1.00 44.03 81 LEU A CA 1
ATOM 616 C C . LEU A 1 81 ? -0.363 -9.144 14.197 1.00 44.03 81 LEU A C 1
ATOM 618 O O . LEU A 1 81 ? -1.066 -8.674 15.093 1.00 44.03 81 LEU A O 1
ATOM 622 N N . ALA A 1 82 ? 0.169 -10.365 14.271 1.00 39.16 82 ALA A N 1
ATOM 623 C CA . ALA A 1 82 ? 0.424 -10.951 15.569 1.00 39.16 82 ALA A CA 1
ATOM 624 C C . ALA A 1 82 ? 1.227 -9.888 16.328 1.00 39.16 82 ALA A C 1
ATOM 626 O O . ALA A 1 82 ? 2.151 -9.329 15.721 1.00 39.16 82 ALA A O 1
ATOM 627 N N . PRO A 1 83 ? 0.832 -9.529 17.562 1.00 39.06 83 PRO A N 1
ATOM 628 C CA . PRO A 1 83 ? 1.594 -8.576 18.344 1.00 39.06 83 PRO A CA 1
ATOM 629 C C . PRO A 1 83 ? 3.046 -9.041 18.316 1.00 39.06 83 PRO A C 1
ATOM 631 O O . PRO A 1 83 ? 3.361 -10.156 18.724 1.00 39.06 83 PRO A O 1
ATOM 634 N N . THR A 1 84 ? 3.918 -8.227 17.730 1.00 45.03 84 THR A N 1
ATOM 635 C CA . THR A 1 84 ? 5.333 -8.342 18.039 1.00 45.03 84 THR A CA 1
ATOM 636 C C . THR A 1 84 ? 5.399 -8.015 19.521 1.00 45.03 84 THR A C 1
ATOM 638 O O . THR A 1 84 ? 4.953 -6.931 19.905 1.00 45.03 84 THR A O 1
ATOM 641 N N . ASP A 1 85 ? 5.837 -8.972 20.340 1.00 42.38 85 ASP A N 1
ATOM 642 C CA . ASP A 1 85 ? 6.030 -8.842 21.790 1.00 42.38 85 ASP A CA 1
ATOM 643 C C . ASP A 1 85 ? 7.135 -7.815 22.113 1.00 42.38 85 ASP A C 1
ATOM 645 O O . ASP A 1 85 ? 8.151 -8.127 22.712 1.00 42.38 85 ASP A O 1
ATOM 649 N N . ASP A 1 86 ? 6.908 -6.571 21.702 1.00 42.34 86 ASP A N 1
ATOM 650 C CA . ASP A 1 86 ? 7.640 -5.356 22.040 1.00 42.34 86 ASP A CA 1
ATOM 651 C C . ASP A 1 86 ? 6.611 -4.220 22.222 1.00 42.34 86 ASP A C 1
ATOM 653 O O . ASP A 1 86 ? 6.750 -3.107 21.723 1.00 42.34 86 ASP A O 1
ATOM 657 N N . THR A 1 87 ? 5.515 -4.493 22.944 1.00 40.78 87 THR A N 1
ATOM 658 C CA . THR A 1 87 ? 4.734 -3.415 23.570 1.00 40.78 87 THR A CA 1
ATOM 659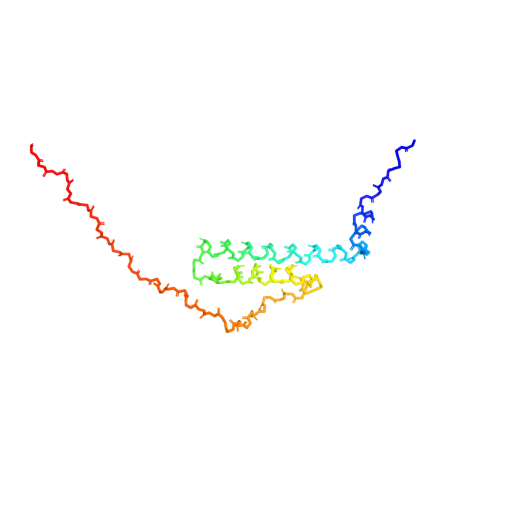 C C . THR A 1 87 ? 5.353 -3.121 24.928 1.00 40.78 87 THR A C 1
ATOM 661 O O . THR A 1 87 ? 4.885 -3.577 25.971 1.00 40.78 87 THR A O 1
ATOM 664 N N . ALA A 1 88 ? 6.406 -2.306 24.915 1.00 37.03 88 ALA A N 1
ATOM 665 C CA . ALA A 1 88 ? 6.607 -1.372 26.007 1.00 37.03 88 ALA A CA 1
ATOM 666 C C . ALA A 1 88 ? 5.414 -0.402 25.985 1.00 37.03 88 ALA A C 1
ATOM 668 O O . ALA A 1 88 ? 5.280 0.425 25.088 1.00 37.03 88 ALA A O 1
ATOM 669 N N . ALA A 1 89 ? 4.507 -0.623 26.935 1.00 38.12 89 ALA A N 1
ATOM 670 C CA . ALA A 1 89 ? 3.434 0.242 27.412 1.00 38.12 89 ALA A CA 1
ATOM 671 C C . ALA A 1 89 ? 3.245 1.593 26.686 1.00 38.12 89 ALA A C 1
ATOM 673 O O . ALA A 1 89 ? 3.974 2.555 26.926 1.00 38.12 89 ALA A O 1
ATOM 674 N N . ALA A 1 90 ? 2.157 1.710 25.920 1.00 34.56 90 ALA A N 1
ATOM 675 C CA . ALA A 1 90 ? 1.487 2.998 25.786 1.00 34.56 90 ALA A CA 1
ATOM 676 C C . ALA A 1 90 ? 0.759 3.289 27.117 1.00 34.56 90 ALA A C 1
ATOM 678 O O . ALA A 1 90 ? 0.020 2.420 27.591 1.00 34.56 90 ALA A O 1
ATOM 679 N N . PRO A 1 91 ? 0.973 4.451 27.761 1.00 35.31 91 PRO A N 1
ATOM 680 C CA . PRO A 1 91 ? 0.323 4.762 29.024 1.00 35.31 91 PRO A CA 1
ATOM 681 C C . PRO A 1 91 ? -1.183 4.933 28.824 1.00 35.31 91 PRO A C 1
ATOM 683 O O . PRO A 1 91 ? -1.650 5.491 27.830 1.00 35.31 91 PRO A O 1
ATOM 686 N N . ALA A 1 92 ? -1.926 4.406 29.795 1.00 36.03 92 ALA A N 1
ATOM 687 C CA . ALA A 1 92 ? -3.373 4.440 29.860 1.00 36.03 92 ALA A CA 1
ATOM 688 C C . ALA A 1 92 ? -3.907 5.868 29.685 1.00 36.03 92 ALA A C 1
ATOM 690 O O . ALA A 1 92 ? -3.479 6.795 30.370 1.00 36.03 92 ALA A O 1
ATOM 691 N N . ALA A 1 93 ? -4.881 6.010 28.789 1.00 36.81 93 ALA A N 1
ATOM 692 C CA . ALA A 1 93 ? -5.752 7.167 28.737 1.00 36.81 93 ALA A CA 1
ATOM 693 C C . ALA A 1 93 ? -6.520 7.264 30.067 1.00 36.81 93 ALA A C 1
ATOM 695 O O . ALA A 1 93 ? -7.469 6.520 30.312 1.00 36.81 93 ALA A O 1
ATOM 696 N N . GLY A 1 94 ? -6.066 8.169 30.924 1.00 39.28 94 GLY A N 1
ATOM 697 C CA . GLY A 1 94 ? -6.732 8.640 32.128 1.00 39.28 94 GLY A CA 1
ATOM 698 C C . GLY A 1 94 ? -6.446 10.132 32.269 1.00 39.28 94 GLY A C 1
ATOM 699 O O . GLY A 1 94 ? -5.386 10.594 31.854 1.00 39.28 94 GLY A O 1
ATOM 700 N N . GLU A 1 95 ? -7.402 10.855 32.843 1.00 39.47 95 GLU A N 1
ATOM 701 C CA . GLU A 1 95 ? -7.378 12.293 33.144 1.00 39.47 95 GLU A CA 1
ATOM 702 C C . GLU A 1 95 ? -7.738 13.268 31.994 1.00 39.47 95 GLU A C 1
ATOM 704 O O . GLU A 1 95 ? -6.916 14.021 31.477 1.00 39.47 95 GLU A O 1
ATOM 709 N N . LEU A 1 96 ? -9.035 13.353 31.662 1.00 43.31 96 LEU A N 1
ATOM 710 C CA . LEU A 1 96 ? -9.641 14.670 31.411 1.00 43.31 96 LEU A CA 1
ATOM 711 C C . LEU A 1 96 ? -9.962 15.280 32.790 1.00 43.31 96 LEU A C 1
ATOM 713 O O . LEU A 1 96 ? -11.051 15.069 33.322 1.00 43.31 96 LEU A O 1
ATOM 717 N N . ASP A 1 97 ? -9.004 15.995 33.387 1.00 42.38 97 ASP A N 1
ATOM 718 C CA . ASP A 1 97 ? -9.249 16.845 34.560 1.00 42.38 97 ASP A CA 1
ATOM 719 C C . ASP A 1 97 ? -9.694 18.230 34.086 1.00 42.38 97 ASP A C 1
ATOM 721 O O . ASP A 1 97 ? -8.955 18.999 33.472 1.00 42.38 97 ASP A O 1
ATOM 725 N N . GLN A 1 98 ? -10.961 18.511 34.347 1.00 51.50 98 GLN A N 1
ATOM 726 C CA . GLN A 1 98 ? -11.627 19.772 34.098 1.00 51.50 98 GLN A CA 1
ATOM 727 C C . GLN A 1 98 ? -11.297 20.746 35.241 1.00 51.50 98 GLN A C 1
ATOM 729 O O . GLN A 1 98 ? -11.992 20.780 36.252 1.00 51.50 98 GLN A O 1
ATOM 734 N N . ARG A 1 99 ? -10.235 21.543 35.082 1.00 46.75 99 ARG A N 1
ATOM 735 C CA . ARG A 1 99 ? -9.878 22.709 35.918 1.00 46.75 99 ARG A CA 1
ATOM 736 C C . ARG A 1 99 ? -9.265 23.751 34.969 1.00 46.75 99 ARG A C 1
ATOM 738 O O . ARG A 1 99 ? -8.417 23.397 34.167 1.00 46.75 99 ARG A O 1
ATOM 745 N N . ASP A 1 100 ? -9.653 25.016 34.886 1.00 43.31 100 ASP A N 1
ATOM 746 C CA . ASP A 1 100 ? -10.139 25.942 35.896 1.00 43.31 100 ASP A CA 1
ATOM 747 C C . ASP A 1 100 ? -10.836 27.111 35.158 1.00 43.31 100 ASP A C 1
ATOM 749 O O . ASP A 1 100 ? -10.235 27.787 34.324 1.00 43.31 100 ASP A O 1
ATOM 753 N N . SER A 1 101 ? -12.132 27.314 35.397 1.00 49.88 101 SER A N 1
ATOM 754 C CA . SER A 1 101 ? -12.880 28.507 34.976 1.00 49.88 101 SER A CA 1
ATOM 755 C C . SER A 1 101 ? -13.377 29.213 36.226 1.00 49.88 101 SER A C 1
ATOM 757 O O . SER A 1 101 ? -14.573 29.218 36.495 1.00 49.88 101 SER A O 1
ATOM 759 N N . THR A 1 102 ? -12.461 29.774 37.022 1.00 51.12 102 THR A N 1
ATOM 760 C CA . THR A 1 102 ? -12.863 30.563 38.195 1.00 51.12 102 THR A CA 1
ATOM 761 C C . THR A 1 102 ? -11.852 31.616 38.645 1.00 51.12 102 THR A C 1
ATOM 763 O O . THR A 1 102 ? -11.615 31.753 39.834 1.00 51.12 102 THR A O 1
ATOM 766 N N . VAL A 1 103 ? -11.292 32.441 37.754 1.00 52.62 103 VAL A N 1
ATOM 767 C CA . VAL A 1 103 ? -10.697 33.720 38.201 1.00 52.62 103 VAL A CA 1
ATOM 768 C C . VAL A 1 103 ? -10.874 34.802 37.138 1.00 52.62 103 VAL A C 1
ATOM 770 O O . VAL A 1 103 ? -9.959 35.051 36.364 1.00 52.62 103 VAL A O 1
ATOM 773 N N . LEU A 1 104 ? -12.041 35.458 37.089 1.00 51.62 104 LEU A N 1
ATOM 774 C CA . LEU A 1 104 ? -12.138 36.843 36.594 1.00 51.62 104 LEU A CA 1
ATOM 775 C C . LEU A 1 104 ? -13.467 37.529 36.984 1.00 51.62 104 LEU A C 1
ATOM 777 O O . LEU A 1 104 ? -14.205 37.990 36.125 1.00 51.62 104 LEU A O 1
ATOM 781 N N . THR A 1 105 ? -13.780 37.626 38.284 1.00 48.16 105 THR A N 1
ATOM 782 C CA . THR A 1 105 ? -14.694 38.671 38.802 1.00 48.16 105 THR A CA 1
ATOM 783 C C . THR A 1 105 ? -14.289 39.103 40.220 1.00 48.16 105 THR A C 1
ATOM 785 O O . THR A 1 105 ? -14.595 38.409 41.186 1.00 48.16 105 THR A O 1
ATOM 788 N N . ALA A 1 106 ? -13.583 40.226 40.333 1.00 45.91 106 ALA A N 1
ATOM 789 C CA . ALA A 1 106 ? -13.463 41.129 41.493 1.00 45.91 106 ALA A CA 1
ATOM 790 C C . ALA A 1 106 ? -12.363 42.137 41.123 1.00 45.91 106 ALA A C 1
ATOM 792 O O . ALA A 1 106 ? -11.328 41.712 40.618 1.00 45.91 106 ALA A O 1
ATOM 793 N N . SER A 1 107 ? -12.440 43.446 41.313 1.00 51.31 107 SER A N 1
ATOM 794 C CA . SER A 1 107 ? -13.443 44.421 41.744 1.00 51.31 107 SER A CA 1
ATOM 795 C C . SER A 1 107 ? -12.897 45.778 41.287 1.00 51.31 107 SER A C 1
ATOM 797 O O . SER A 1 107 ? -11.656 45.872 41.131 1.00 51.31 107 SER A O 1
#

Foldseek 3Di:
DPPPDDCLQVVQVVVVHGSVRVVLLVVLQVVLQVVLVVQVVCCVVPVVGSVCQSVLSVVQCVVCVVVVVSVVSNVPPSDPPPPPPPPPDDDDPDDPDDDDDDDDDDD